Protein AF-A0A4Q8K321-F1 (afdb_monomer_lite)

pLDDT: mean 84.03, std 15.65, range [39.84, 98.75]

Secondary structure (DSSP, 8-state):
-HHHHHHHHHHHHHHHSS---SS-SSS-S--S---SHHHHHHHHHHHHH--TTS-TTT-HHHHHHHHHHHHSPPPTT-S---HHHHHHHHHHHHHHHHHHHTTSS---HHHHHHHHHHHHHHHHHHHHH--

InterPro domains:
  IPR000718 Peptidase M13 [PS51885] (33-131)
  IPR000718 Peptidase M13 [PTHR11733] (4-114)
  IPR008753 Peptidase M13, N-terminal domain [PF05649] (56-112)
  IPR024079 Metallopeptidase, catalytic domain superfamily [G3DSA:3.40.390.10] (32-130)

Sequence (131 aa):
MALVFLAALCAVASIITLPSESADSYRQESQGECTSPVCQETAQALLASMDFTVNPCQDFYRYACGGWIDSHPIPPEKSTYTAFDALIDEVADNVAGILTNATRESHTRPVRQSALFTNRVWMKKLETHEA

Radius of gyration: 29.71 Å; chains: 1; bounding box: 42×53×94 Å

Organism: Hadronyche formidabilis (NCBI:txid426499)

Structure (mmCIF, N/CA/C/O backbone):
data_AF-A0A4Q8K321-F1
#
_entry.id   AF-A0A4Q8K321-F1
#
loop_
_atom_site.group_PDB
_atom_site.id
_atom_site.type_symbol
_atom_site.label_atom_id
_atom_site.label_alt_id
_atom_site.label_comp_id
_atom_site.label_asym_id
_atom_site.label_entity_id
_atom_site.label_seq_id
_atom_site.pdbx_PDB_ins_code
_atom_site.Cartn_x
_atom_site.Cartn_y
_atom_site.Cartn_z
_atom_site.occupancy
_atom_site.B_iso_or_equiv
_atom_site.auth_seq_id
_atom_site.auth_comp_id
_atom_site.auth_asym_id
_atom_site.auth_atom_id
_atom_site.pdbx_PDB_model_num
ATOM 1 N N . MET A 1 1 ? -7.778 30.942 65.546 1.00 61.75 1 MET A N 1
ATOM 2 C CA . MET A 1 1 ? -7.574 29.591 64.969 1.00 61.75 1 MET A CA 1
ATOM 3 C C . MET A 1 1 ? -8.537 29.313 63.815 1.00 61.75 1 MET A C 1
ATOM 5 O O . MET A 1 1 ? -8.048 29.034 62.734 1.00 61.75 1 MET A O 1
ATOM 9 N N . ALA A 1 2 ? -9.857 29.490 63.969 1.00 65.81 2 ALA A N 1
ATOM 10 C CA . ALA A 1 2 ? -10.836 29.277 62.884 1.00 65.81 2 ALA A CA 1
ATOM 11 C C . ALA A 1 2 ? -10.585 30.106 61.601 1.00 65.81 2 ALA A C 1
ATOM 13 O O . ALA A 1 2 ? -10.719 29.584 60.500 1.00 65.81 2 ALA A O 1
ATOM 14 N N . LEU A 1 3 ? -10.141 31.363 61.734 1.00 61.22 3 LEU A N 1
ATOM 15 C CA . LEU A 1 3 ? -9.832 32.238 60.589 1.00 61.22 3 LEU A CA 1
ATOM 16 C C . LEU A 1 3 ? -8.636 31.753 59.750 1.00 61.22 3 LEU A C 1
ATOM 18 O O . LEU A 1 3 ? -8.604 31.967 58.544 1.00 61.22 3 LEU A O 1
ATOM 22 N N . VAL A 1 4 ? -7.676 31.063 60.374 1.00 69.81 4 VAL A N 1
ATOM 23 C CA . VAL A 1 4 ? -6.483 30.535 59.689 1.00 69.81 4 VAL A CA 1
ATOM 24 C C . VAL A 1 4 ? -6.843 29.290 58.874 1.00 69.81 4 VAL A C 1
ATOM 26 O O . VAL A 1 4 ? -6.384 29.141 57.747 1.00 69.81 4 VAL A O 1
ATOM 29 N N . PHE A 1 5 ? -7.729 28.438 59.403 1.00 70.38 5 PHE A N 1
ATOM 30 C CA . PHE A 1 5 ? -8.242 27.271 58.680 1.00 70.38 5 PHE A CA 1
ATOM 31 C C . PHE A 1 5 ? -9.136 27.661 57.499 1.00 70.38 5 PHE A C 1
ATOM 33 O O . PHE A 1 5 ? -9.024 27.065 56.435 1.00 70.38 5 PHE A O 1
ATOM 40 N N . LEU A 1 6 ? -9.970 28.694 57.654 1.00 72.12 6 LEU A N 1
ATOM 41 C CA . LEU A 1 6 ? -10.792 29.228 56.563 1.00 72.12 6 LEU A CA 1
ATOM 42 C C . LEU A 1 6 ? -9.936 29.805 55.428 1.00 72.12 6 LEU A C 1
ATOM 44 O O . LEU A 1 6 ? -10.181 29.503 54.265 1.00 72.12 6 LEU A O 1
ATOM 48 N N . ALA A 1 7 ? -8.889 30.566 55.759 1.00 73.56 7 ALA A N 1
ATOM 49 C CA . ALA A 1 7 ? -7.956 31.086 54.761 1.00 73.56 7 ALA A CA 1
ATOM 50 C C . ALA A 1 7 ? -7.184 29.963 54.044 1.00 73.56 7 ALA A C 1
ATOM 52 O O . ALA A 1 7 ? -7.021 30.013 52.825 1.00 73.56 7 ALA A O 1
ATOM 53 N N . ALA A 1 8 ? -6.761 28.926 54.776 1.00 75.06 8 ALA A N 1
ATOM 54 C CA . ALA A 1 8 ? -6.083 27.766 54.201 1.00 75.06 8 ALA A CA 1
ATOM 55 C C . ALA A 1 8 ? -7.001 26.961 53.265 1.00 75.06 8 ALA A C 1
ATOM 57 O O . ALA A 1 8 ? -6.578 26.585 52.178 1.00 75.06 8 ALA A O 1
ATOM 58 N N . LEU A 1 9 ? -8.268 26.749 53.634 1.00 77.62 9 LEU A N 1
ATOM 59 C CA . LEU A 1 9 ? -9.242 26.053 52.786 1.00 77.62 9 LEU A CA 1
ATOM 60 C C . LEU A 1 9 ? -9.551 26.832 51.502 1.00 77.62 9 LEU A C 1
ATOM 62 O O . LEU A 1 9 ? -9.619 26.229 50.433 1.00 77.62 9 LEU A O 1
ATOM 66 N N . CYS A 1 10 ? -9.662 28.162 51.578 1.00 73.06 10 CYS A N 1
ATOM 67 C CA . CYS A 1 10 ? -9.815 29.004 50.390 1.00 73.06 10 CYS A CA 1
ATOM 68 C C . CYS A 1 10 ? -8.574 28.960 49.486 1.00 73.06 10 CYS A C 1
ATOM 70 O O . CYS A 1 10 ? -8.713 28.880 48.270 1.00 73.06 10 CYS A O 1
ATOM 72 N N . ALA A 1 11 ? -7.366 28.966 50.058 1.00 70.75 11 ALA A N 1
ATOM 73 C CA . ALA A 1 11 ? -6.129 28.882 49.282 1.00 70.75 11 ALA A CA 1
ATOM 74 C C . ALA A 1 11 ? -5.984 27.530 48.563 1.00 70.75 11 ALA A C 1
ATOM 76 O O . ALA A 1 11 ? -5.587 27.492 47.403 1.00 70.75 11 ALA A O 1
ATOM 77 N N . VAL A 1 12 ? -6.353 26.427 49.222 1.00 73.31 12 VAL A N 1
ATOM 78 C CA . VAL A 1 12 ? -6.317 25.080 48.628 1.00 73.31 12 VAL A CA 1
ATOM 79 C C . VAL A 1 12 ? -7.397 24.924 47.553 1.00 73.31 12 VAL A C 1
ATOM 81 O O . VAL A 1 12 ? -7.125 24.355 46.499 1.00 73.31 12 VAL A O 1
ATOM 84 N N . ALA A 1 13 ? -8.591 25.488 47.762 1.00 69.00 13 ALA A N 1
ATOM 85 C CA . ALA A 1 13 ? -9.652 25.492 46.755 1.00 69.00 13 ALA A CA 1
ATOM 86 C C . ALA A 1 13 ? -9.237 26.235 45.473 1.00 69.00 13 ALA A C 1
ATOM 88 O O . ALA A 1 13 ? -9.503 25.736 44.384 1.00 69.00 13 ALA A O 1
ATOM 89 N N . SER A 1 14 ? -8.520 27.360 45.590 1.00 65.75 14 SER A N 1
ATOM 90 C CA . SER A 1 14 ? -7.998 28.117 44.440 1.00 65.75 14 SER A CA 1
ATOM 91 C C . SER A 1 14 ? -6.885 27.398 43.668 1.00 65.75 14 SER A C 1
ATOM 93 O O . SER A 1 14 ? -6.673 27.696 42.498 1.00 65.75 14 SER A O 1
ATOM 95 N N . ILE A 1 15 ? -6.167 26.461 44.298 1.00 65.56 15 ILE A N 1
ATOM 96 C CA . ILE A 1 15 ? -5.135 25.646 43.633 1.00 65.56 15 ILE A CA 1
ATOM 97 C C . ILE A 1 15 ? -5.776 24.487 42.847 1.00 65.56 15 ILE A C 1
ATOM 99 O O . ILE A 1 15 ? -5.260 24.102 41.803 1.00 65.56 15 ILE A O 1
ATOM 103 N N . ILE A 1 16 ? -6.906 23.947 43.321 1.00 65.50 16 ILE A N 1
ATOM 104 C CA . ILE A 1 16 ? -7.594 22.792 42.709 1.00 65.50 16 ILE A CA 1
ATOM 105 C C . ILE A 1 16 ? -8.500 23.207 41.533 1.00 65.50 16 ILE A C 1
ATOM 107 O O . ILE A 1 16 ? -8.757 22.393 40.651 1.00 65.50 16 ILE A O 1
ATOM 111 N N . THR A 1 17 ? -8.973 24.458 41.483 1.00 59.09 17 THR A N 1
ATOM 112 C CA . THR A 1 17 ? -9.831 24.969 40.393 1.00 59.09 17 THR A CA 1
ATOM 113 C C . THR A 1 17 ? -9.087 25.674 39.265 1.00 59.09 17 THR A C 1
ATOM 115 O O . THR A 1 17 ? -9.743 26.153 38.340 1.00 59.09 17 THR A O 1
ATOM 118 N N . LEU A 1 18 ? -7.751 25.726 39.283 1.00 59.25 18 LEU A N 1
ATOM 119 C CA . LEU A 1 18 ? -7.021 26.095 38.075 1.00 59.25 18 LEU A CA 1
ATOM 120 C C . LEU A 1 18 ? -7.292 25.005 37.029 1.00 59.25 18 LEU A C 1
ATOM 122 O O . LEU A 1 18 ? -6.927 23.849 37.266 1.00 59.25 18 LEU A O 1
ATOM 126 N N . PRO A 1 19 ? -7.930 25.322 35.886 1.00 58.84 19 PRO A N 1
ATOM 127 C CA . PRO A 1 19 ? -7.888 24.398 34.772 1.00 58.84 19 PRO A CA 1
ATOM 128 C C . PRO A 1 19 ? -6.406 24.191 34.462 1.00 58.84 19 PRO A C 1
ATOM 130 O O . PRO A 1 19 ? -5.649 25.154 34.335 1.00 58.84 19 PRO A O 1
ATOM 133 N N . SER A 1 20 ? -5.959 22.938 34.423 1.00 58.59 20 SER A N 1
ATOM 134 C CA . SER A 1 20 ? -4.629 22.616 33.929 1.00 58.59 20 SER A CA 1
ATOM 135 C C . SER A 1 20 ? -4.576 23.015 32.453 1.00 58.59 20 SER A C 1
ATOM 137 O O . SER A 1 20 ? -4.908 22.221 31.574 1.00 58.59 20 SER A O 1
ATOM 139 N N . GLU A 1 21 ? -4.193 24.258 32.174 1.00 58.69 21 GLU A N 1
ATOM 140 C CA . GLU A 1 21 ? -3.813 24.739 30.848 1.00 58.69 21 GLU A CA 1
ATOM 141 C C . GLU A 1 21 ? -2.460 24.114 30.476 1.00 58.69 21 GLU A C 1
ATOM 143 O O . GLU A 1 21 ? -1.421 24.765 30.444 1.00 58.69 21 GLU A O 1
ATOM 148 N N . SER A 1 22 ? -2.437 22.800 30.264 1.00 59.16 22 SER A N 1
ATOM 149 C CA . SER A 1 22 ? -1.259 22.107 29.732 1.00 59.16 22 SER A CA 1
ATOM 150 C C . SER A 1 22 ? -1.602 20.876 28.892 1.00 59.16 22 SER A C 1
ATOM 152 O O . SER A 1 22 ? -0.785 19.966 28.766 1.00 59.16 22 SER A O 1
ATOM 154 N N . ALA A 1 23 ? -2.776 20.869 28.249 1.00 56.84 23 ALA A N 1
ATOM 155 C CA . ALA A 1 23 ? -3.126 19.856 27.248 1.00 56.84 23 ALA A CA 1
ATOM 156 C C . ALA A 1 23 ? -3.757 20.401 25.949 1.00 56.84 23 ALA A C 1
ATOM 158 O O . ALA A 1 23 ? -4.180 19.602 25.125 1.00 56.84 23 ALA A O 1
ATOM 159 N N . ASP A 1 24 ? -3.780 21.721 25.718 1.00 53.19 24 ASP A N 1
ATOM 160 C CA . ASP A 1 24 ? -4.401 22.308 24.511 1.00 53.19 24 ASP A CA 1
ATOM 161 C C . ASP A 1 24 ? -3.507 23.337 23.786 1.00 53.19 24 ASP A C 1
ATOM 163 O O . ASP A 1 24 ? -3.984 24.275 23.162 1.00 53.19 24 ASP A O 1
ATOM 167 N N . SER A 1 25 ? -2.181 23.151 23.814 1.00 48.22 25 SER A N 1
ATOM 168 C CA . SER A 1 25 ? -1.228 23.977 23.034 1.00 48.22 25 SER A CA 1
ATOM 169 C C . SER A 1 25 ? -0.766 23.316 21.718 1.00 48.22 25 SER A C 1
ATOM 171 O O . SER A 1 25 ? 0.163 23.775 21.063 1.00 48.22 25 SER A O 1
ATOM 173 N N . TYR A 1 26 ? -1.417 22.223 21.301 1.00 52.84 26 TYR A N 1
ATOM 174 C CA . TYR A 1 26 ? -1.223 21.622 19.967 1.00 52.84 26 TYR A CA 1
ATOM 175 C C . TYR A 1 26 ? -2.467 21.679 19.081 1.00 52.84 26 TYR A C 1
ATOM 177 O O . TYR A 1 26 ? -2.406 21.289 17.913 1.00 52.84 26 TYR A O 1
ATOM 185 N N . ARG A 1 27 ? -3.599 22.179 19.591 1.00 58.59 27 ARG A N 1
ATOM 186 C CA . ARG A 1 27 ? -4.724 22.505 18.726 1.00 58.59 27 ARG A CA 1
ATOM 187 C C . ARG A 1 27 ? -4.546 23.933 18.229 1.00 58.59 27 ARG A C 1
ATOM 189 O O . ARG A 1 27 ? -4.677 24.881 18.990 1.00 58.59 27 ARG A O 1
ATOM 196 N N . GLN A 1 28 ? -4.350 24.016 16.915 1.00 63.50 28 GLN A N 1
ATOM 197 C CA . GLN A 1 28 ? -4.753 25.120 16.042 1.00 63.50 28 GLN A CA 1
ATOM 198 C C . GLN A 1 28 ? -3.655 26.095 15.585 1.00 63.50 28 GLN A C 1
ATOM 200 O O . GLN A 1 28 ? -3.560 27.212 16.068 1.00 63.50 28 GLN A O 1
ATOM 2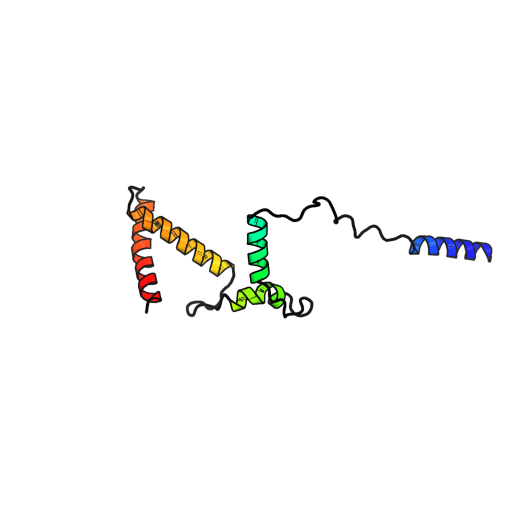05 N N . GLU A 1 29 ? -2.957 25.716 14.508 1.00 50.19 29 GLU A N 1
ATOM 206 C CA . GLU A 1 29 ? -2.596 26.649 13.423 1.00 50.19 29 GLU A CA 1
ATOM 207 C C . GLU A 1 29 ? -2.508 25.888 12.076 1.00 50.19 29 GLU A C 1
ATOM 209 O O . GLU A 1 29 ? -1.443 25.644 11.522 1.00 50.19 29 GLU A O 1
ATOM 214 N N . SER A 1 30 ? -3.656 25.419 11.578 1.00 56.06 30 SER A N 1
ATOM 215 C CA . SER A 1 30 ? -3.955 25.241 10.141 1.00 56.06 30 SER A CA 1
ATOM 216 C C . SER A 1 30 ? -5.456 24.967 9.993 1.00 56.06 30 SER A C 1
ATOM 218 O O . SER A 1 30 ? -5.918 23.833 9.954 1.00 56.06 30 SER A O 1
ATOM 220 N N . GLN A 1 31 ? -6.270 26.024 10.012 1.00 66.94 31 GLN A N 1
ATOM 221 C CA . GLN A 1 31 ? -7.726 25.894 9.889 1.00 66.94 31 GLN A CA 1
ATOM 222 C C . GLN A 1 31 ? -8.155 25.690 8.429 1.00 66.94 31 GLN A C 1
ATOM 224 O O . GLN A 1 31 ? -8.708 26.583 7.792 1.00 66.94 31 GLN A O 1
ATOM 229 N N . GLY A 1 32 ? -7.899 24.492 7.913 1.00 81.50 32 GLY A N 1
ATOM 230 C CA . GLY A 1 32 ? -8.474 23.975 6.678 1.00 81.50 32 GLY A CA 1
ATOM 231 C C . GLY A 1 32 ? -8.094 22.510 6.509 1.00 81.50 32 GLY A C 1
ATOM 232 O O . GLY A 1 32 ? -6.912 22.176 6.561 1.00 81.50 32 GLY A O 1
ATOM 233 N N . GLU A 1 33 ? -9.081 21.631 6.322 1.00 88.19 33 GLU A N 1
ATOM 234 C CA . GLU A 1 33 ? -8.812 20.263 5.874 1.00 88.19 33 GLU A CA 1
ATOM 235 C C . GLU A 1 33 ? -8.031 20.312 4.557 1.00 88.19 33 GLU A C 1
ATOM 237 O O . GLU A 1 33 ? -8.317 21.126 3.673 1.00 88.19 33 GLU A O 1
ATOM 242 N N . CYS A 1 34 ? -7.028 19.446 4.416 1.00 91.44 34 CYS A N 1
ATOM 243 C CA . CYS A 1 34 ? -6.303 19.366 3.162 1.00 91.44 34 CYS A CA 1
ATOM 244 C C . CYS A 1 34 ? -7.210 18.771 2.079 1.00 91.44 34 CYS A C 1
ATOM 246 O O . CYS A 1 34 ? -7.569 17.600 2.132 1.00 91.44 34 CYS A O 1
ATOM 248 N N . THR A 1 35 ? -7.529 19.572 1.068 1.00 94.62 35 THR A N 1
ATOM 249 C CA . THR A 1 35 ? -8.364 19.177 -0.079 1.00 94.62 35 THR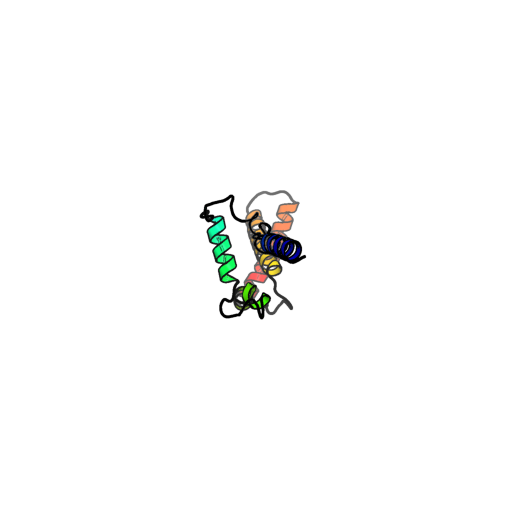 A CA 1
ATOM 250 C C . THR A 1 35 ? -7.555 18.989 -1.362 1.00 94.62 35 THR A C 1
ATOM 252 O O . THR A 1 35 ? -8.120 18.866 -2.446 1.00 94.62 35 THR A O 1
ATOM 255 N N . SER A 1 36 ? -6.219 18.975 -1.267 1.00 96.38 36 SER A N 1
ATOM 256 C CA . SER A 1 36 ? -5.376 18.676 -2.426 1.00 96.38 36 SER A CA 1
ATOM 257 C C . SER A 1 36 ? -5.634 17.246 -2.929 1.00 96.38 36 SER A C 1
ATOM 259 O O . SER A 1 36 ? -5.919 16.368 -2.108 1.00 96.38 36 SER A O 1
ATOM 261 N N . PRO A 1 37 ? -5.477 16.975 -4.239 1.00 97.62 37 PRO A N 1
ATOM 262 C CA . PRO A 1 37 ? -5.645 15.626 -4.783 1.00 97.62 37 PRO A CA 1
ATOM 263 C C . PRO A 1 37 ? -4.796 14.581 -4.049 1.00 97.62 37 PRO A C 1
ATOM 265 O O . PRO A 1 37 ? -5.300 13.530 -3.675 1.00 97.62 37 PRO A O 1
ATOM 268 N N . VAL A 1 38 ? -3.546 14.925 -3.719 1.00 97.06 38 VAL A N 1
ATOM 269 C CA . VAL A 1 38 ? -2.628 14.050 -2.971 1.00 97.06 38 VAL A CA 1
ATOM 270 C C . VAL A 1 38 ? -3.183 13.702 -1.588 1.00 97.06 38 VAL A C 1
ATOM 272 O O . VAL A 1 38 ? -3.106 12.551 -1.164 1.00 97.06 38 VAL A O 1
ATOM 275 N N . CYS A 1 39 ? -3.770 14.669 -0.879 1.00 96.50 39 CYS A N 1
ATOM 276 C CA . CYS A 1 39 ? -4.390 14.408 0.421 1.00 96.50 39 CYS A CA 1
ATOM 277 C C . CYS A 1 39 ? -5.613 13.499 0.296 1.00 96.50 39 CYS A C 1
ATOM 279 O O . CYS A 1 39 ? -5.780 12.602 1.118 1.00 96.50 39 CYS A O 1
ATOM 281 N N . GLN A 1 40 ? -6.439 13.697 -0.734 1.00 96.81 40 GLN A N 1
ATOM 282 C CA . GLN A 1 40 ? -7.610 12.860 -0.976 1.00 96.81 40 GLN A CA 1
ATOM 283 C C . GLN A 1 40 ? -7.214 11.419 -1.322 1.00 96.81 40 GLN A C 1
ATOM 285 O O . GLN A 1 40 ? -7.756 10.487 -0.733 1.00 96.81 40 GLN A O 1
ATOM 290 N N . GLU A 1 41 ? -6.250 11.233 -2.223 1.00 97.75 41 GLU A N 1
ATOM 291 C CA . GLU A 1 41 ? -5.725 9.915 -2.600 1.00 97.75 41 GLU A CA 1
ATOM 292 C C . GLU A 1 41 ? -5.090 9.205 -1.398 1.00 97.75 41 GLU A C 1
ATOM 294 O O . GLU A 1 41 ? -5.397 8.046 -1.120 1.00 97.75 41 GLU A O 1
ATOM 299 N N . THR A 1 42 ? -4.275 9.922 -0.619 1.00 97.31 42 THR A N 1
ATOM 300 C CA . THR A 1 42 ? -3.640 9.369 0.588 1.00 97.31 42 THR A CA 1
ATOM 301 C C . THR A 1 42 ? -4.681 8.977 1.636 1.00 97.31 42 THR A C 1
ATOM 303 O O . THR A 1 42 ? -4.592 7.900 2.225 1.00 97.31 42 THR A O 1
ATOM 306 N N . ALA A 1 43 ? -5.695 9.819 1.858 1.00 97.75 43 ALA A N 1
ATOM 307 C CA . ALA A 1 43 ? -6.784 9.512 2.778 1.00 97.75 43 ALA A CA 1
ATOM 308 C C . ALA A 1 43 ? -7.575 8.281 2.315 1.00 97.75 43 ALA A C 1
ATOM 310 O O . ALA A 1 43 ? -7.870 7.411 3.129 1.00 97.75 43 ALA A O 1
ATOM 311 N N . GLN A 1 44 ? -7.874 8.160 1.019 1.00 97.62 44 GLN A N 1
ATOM 312 C CA . GLN A 1 44 ? -8.555 6.986 0.469 1.00 97.62 44 GLN A CA 1
ATOM 313 C C . GLN A 1 44 ? -7.735 5.704 0.652 1.00 97.62 44 GLN A C 1
ATOM 315 O O . GLN A 1 44 ? -8.290 4.697 1.088 1.00 97.62 44 GLN A O 1
ATOM 320 N N . ALA A 1 45 ? -6.427 5.741 0.386 1.00 96.56 45 ALA A N 1
ATOM 321 C CA . ALA A 1 45 ? -5.541 4.593 0.582 1.00 96.56 45 ALA A CA 1
ATOM 322 C C . ALA A 1 45 ? -5.456 4.161 2.060 1.00 96.56 45 ALA A C 1
ATOM 324 O O . ALA A 1 45 ? -5.497 2.966 2.367 1.00 96.56 45 ALA A O 1
ATOM 325 N N . LEU A 1 46 ? -5.398 5.128 2.985 1.00 97.56 46 LEU A N 1
ATOM 326 C CA . LEU A 1 46 ? -5.450 4.866 4.426 1.00 97.56 46 LEU A CA 1
ATOM 327 C C . LEU A 1 46 ? -6.772 4.204 4.819 1.00 97.56 46 LEU A C 1
ATOM 329 O O . LEU A 1 46 ? -6.760 3.145 5.438 1.00 97.56 46 LEU A O 1
ATOM 333 N N . LEU A 1 47 ? -7.904 4.787 4.415 1.00 98.12 47 LEU A N 1
ATOM 334 C CA . LEU A 1 47 ? -9.233 4.261 4.740 1.00 98.12 47 LEU A CA 1
ATOM 335 C C . LEU A 1 47 ? -9.453 2.853 4.173 1.00 98.12 47 LEU A C 1
ATOM 337 O O . LEU A 1 47 ? -10.060 2.027 4.845 1.00 98.12 47 LEU A O 1
ATOM 341 N N . ALA A 1 48 ? -8.941 2.563 2.974 1.00 98.06 48 ALA A N 1
ATOM 342 C CA . ALA A 1 48 ? -9.021 1.235 2.364 1.00 98.06 48 ALA A CA 1
ATOM 343 C C . ALA A 1 48 ? -8.193 0.174 3.110 1.00 98.06 48 ALA A C 1
ATOM 345 O O . ALA A 1 48 ? -8.512 -1.012 3.057 1.00 98.06 48 ALA A O 1
ATOM 346 N N . SER A 1 49 ? -7.139 0.590 3.815 1.00 98.25 49 SER A N 1
ATOM 347 C CA . SER A 1 49 ? -6.291 -0.318 4.593 1.00 98.25 49 SER A CA 1
ATOM 348 C C . SER A 1 49 ? -6.911 -0.703 5.940 1.00 98.25 49 SER A C 1
ATOM 350 O O . SER A 1 49 ? -6.536 -1.726 6.516 1.00 98.25 49 SER A O 1
ATOM 352 N N . MET A 1 50 ? -7.859 0.094 6.438 1.00 98.62 50 MET A N 1
ATOM 353 C CA . MET A 1 50 ? -8.453 -0.047 7.766 1.00 98.62 50 MET A CA 1
ATOM 354 C C . MET A 1 50 ? -9.651 -1.007 7.784 1.00 98.62 50 MET A C 1
ATOM 356 O O . MET A 1 50 ? -10.401 -1.119 6.818 1.00 98.62 50 MET A O 1
ATOM 360 N N . ASP A 1 51 ? -9.869 -1.655 8.927 1.00 98.50 51 ASP A N 1
ATOM 361 C CA . ASP A 1 51 ? -11.046 -2.472 9.230 1.00 98.50 51 ASP A CA 1
ATOM 362 C C . ASP A 1 51 ? -11.846 -1.825 10.371 1.00 98.50 51 ASP A C 1
ATOM 364 O O . ASP A 1 51 ? -11.577 -2.023 11.559 1.00 98.50 51 ASP A O 1
ATOM 368 N N . PHE A 1 52 ? -12.859 -1.035 10.003 1.00 97.94 52 PHE A N 1
ATOM 369 C CA . PHE A 1 52 ? -13.710 -0.305 10.952 1.00 97.94 52 PHE A CA 1
ATOM 370 C C . PHE A 1 52 ? -14.629 -1.202 11.794 1.00 97.94 52 PHE A C 1
ATOM 372 O O . PHE A 1 52 ? -15.319 -0.695 12.680 1.00 97.94 52 PHE A O 1
ATOM 379 N N . THR A 1 53 ? -14.669 -2.514 11.540 1.00 98.19 53 THR A N 1
ATOM 380 C CA . THR A 1 53 ? -15.456 -3.453 12.355 1.00 98.19 53 THR A CA 1
ATOM 381 C C . THR A 1 53 ? -14.745 -3.837 13.654 1.00 98.19 53 THR A C 1
ATOM 383 O O . THR A 1 53 ? -15.384 -4.321 14.591 1.00 98.19 53 THR A O 1
ATOM 386 N N . VAL A 1 54 ? -13.436 -3.581 13.742 1.00 98.56 54 VAL A N 1
ATOM 387 C CA . VAL A 1 54 ? -12.596 -3.925 14.892 1.00 98.56 54 VAL A CA 1
ATOM 388 C C . VAL A 1 54 ? -12.458 -2.740 15.841 1.00 98.56 54 VAL A C 1
ATOM 390 O O . VAL A 1 54 ? -12.242 -1.604 15.429 1.00 98.56 54 VAL A O 1
ATOM 393 N N . ASN A 1 55 ? -12.559 -2.996 17.147 1.00 98.06 55 ASN A N 1
ATOM 394 C CA . ASN A 1 55 ? -12.321 -1.965 18.150 1.00 98.06 55 ASN A CA 1
ATOM 395 C C . ASN A 1 55 ? -10.809 -1.652 18.240 1.00 98.06 55 ASN A C 1
ATOM 397 O O . ASN A 1 55 ? -10.042 -2.532 18.646 1.00 98.06 55 ASN A O 1
ATOM 401 N N . PRO A 1 56 ? -10.365 -0.410 17.956 1.00 98.38 56 PRO A N 1
ATOM 402 C CA . PRO A 1 56 ? -8.945 -0.049 17.979 1.00 98.38 56 PRO A CA 1
ATOM 403 C C . PRO A 1 56 ? -8.296 -0.179 19.362 1.00 98.38 56 PRO A C 1
ATOM 405 O O . PRO A 1 56 ? -7.089 -0.381 19.453 1.00 98.38 56 PRO A O 1
ATOM 408 N N . CYS A 1 57 ? -9.071 -0.089 20.447 1.00 98.38 57 CYS A N 1
ATOM 409 C CA . CYS A 1 57 ? -8.564 -0.273 21.809 1.00 98.38 57 CYS A CA 1
ATOM 410 C C . CYS A 1 57 ? -8.302 -1.749 22.156 1.00 98.38 57 CYS A C 1
ATOM 412 O O . CYS A 1 57 ? -7.705 -2.025 23.194 1.00 98.38 57 CYS A O 1
ATOM 414 N N . GLN A 1 58 ? -8.785 -2.687 21.333 1.00 98.50 58 GLN A N 1
ATOM 415 C CA . GLN A 1 58 ? -8.605 -4.128 21.528 1.00 98.50 58 GLN A CA 1
ATOM 416 C C . GLN A 1 58 ? -7.540 -4.698 20.590 1.00 98.50 58 GLN A C 1
ATOM 418 O O . GLN A 1 58 ? -6.661 -5.421 21.049 1.00 98.50 58 GLN A O 1
ATOM 423 N N . ASP A 1 59 ? -7.597 -4.349 19.303 1.00 98.50 59 ASP A N 1
ATOM 424 C CA . ASP A 1 59 ? -6.608 -4.753 18.303 1.00 98.50 59 ASP A CA 1
ATOM 425 C C . ASP A 1 59 ? -6.393 -3.621 17.291 1.00 98.50 59 ASP A C 1
ATOM 427 O O . ASP A 1 59 ? -7.065 -3.516 16.260 1.00 98.50 59 ASP A O 1
ATOM 431 N N . PHE A 1 60 ? -5.441 -2.743 17.606 1.00 98.62 60 PHE A N 1
ATOM 432 C CA . PHE A 1 60 ? -5.107 -1.623 16.733 1.00 98.62 60 PHE A CA 1
ATOM 433 C C . PHE A 1 60 ? -4.476 -2.080 15.413 1.00 98.62 60 PHE A C 1
ATOM 435 O O . PHE A 1 60 ? -4.643 -1.406 14.400 1.00 98.62 60 PHE A O 1
ATOM 442 N N . TYR A 1 61 ? -3.777 -3.220 15.399 1.00 98.19 61 TYR A N 1
ATOM 443 C CA . TYR A 1 61 ? -3.141 -3.724 14.184 1.00 98.19 61 TYR A CA 1
ATOM 444 C C . TYR A 1 61 ? -4.194 -4.171 13.175 1.00 98.19 61 TYR A C 1
ATOM 446 O O . TYR A 1 61 ? -4.166 -3.741 12.022 1.00 98.19 61 TYR A O 1
ATOM 454 N N . ARG A 1 62 ? -5.182 -4.957 13.615 1.00 98.38 62 ARG A N 1
ATOM 455 C CA . ARG A 1 62 ? -6.284 -5.358 12.742 1.00 98.38 62 ARG A CA 1
ATOM 456 C C . ARG A 1 62 ? -7.168 -4.172 12.358 1.00 98.38 62 ARG A C 1
ATOM 458 O O . ARG A 1 62 ? -7.531 -4.075 11.194 1.00 98.38 62 ARG A O 1
ATOM 465 N N . TYR A 1 63 ? -7.448 -3.239 13.268 1.00 98.75 63 TYR A N 1
ATOM 466 C CA . TYR A 1 63 ? -8.176 -2.013 12.919 1.00 98.75 63 TYR A CA 1
ATOM 467 C C . TYR A 1 63 ? -7.455 -1.182 11.845 1.00 98.75 63 TYR A C 1
ATOM 469 O O . TYR A 1 63 ? -8.084 -0.716 10.900 1.00 98.75 63 TYR A O 1
ATOM 477 N N . ALA A 1 64 ? -6.140 -0.990 11.967 1.00 98.44 64 ALA A N 1
ATOM 478 C CA . ALA A 1 64 ? -5.383 -0.132 11.057 1.00 98.44 64 ALA A CA 1
ATOM 479 C C . ALA A 1 64 ? -5.036 -0.806 9.718 1.00 98.44 64 ALA A C 1
ATOM 481 O O . ALA A 1 64 ? -4.924 -0.114 8.709 1.00 98.44 64 ALA A O 1
ATOM 482 N N . CYS A 1 65 ? -4.840 -2.129 9.709 1.00 98.31 65 CYS A N 1
ATOM 483 C CA . CYS A 1 65 ? -4.299 -2.864 8.560 1.00 98.31 65 CYS A CA 1
ATOM 484 C C . CYS A 1 65 ? -5.217 -3.973 8.026 1.00 98.31 65 CYS A C 1
ATOM 486 O O . CYS A 1 65 ? -4.867 -4.615 7.039 1.00 98.31 65 CYS A O 1
ATOM 488 N N . GLY A 1 66 ? -6.356 -4.250 8.665 1.00 98.19 66 GLY A N 1
ATOM 489 C CA . GLY A 1 66 ? -7.207 -5.395 8.335 1.00 98.19 66 GLY A CA 1
ATOM 490 C C . GLY A 1 66 ? -7.704 -5.398 6.891 1.00 98.19 66 GLY A C 1
ATOM 491 O O . GLY A 1 66 ? -7.615 -6.430 6.232 1.00 98.19 66 GLY A O 1
ATOM 492 N N . GLY A 1 67 ? -8.116 -4.242 6.365 1.00 98.31 67 GLY A N 1
ATOM 493 C CA . GLY A 1 67 ? -8.509 -4.100 4.959 1.00 98.31 67 GLY A CA 1
ATOM 494 C C . GLY A 1 67 ? -7.348 -4.338 3.986 1.00 98.31 67 GLY A C 1
ATOM 495 O O . GLY A 1 67 ? -7.525 -4.965 2.938 1.00 98.31 67 GLY A O 1
ATOM 496 N N . TRP A 1 68 ? -6.129 -3.922 4.353 1.00 98.25 68 TRP A N 1
ATOM 497 C CA . TRP A 1 68 ? -4.932 -4.209 3.557 1.00 98.25 68 TRP A CA 1
ATOM 498 C C . TRP A 1 68 ? -4.618 -5.709 3.541 1.00 98.25 68 TRP A C 1
ATOM 500 O O . TRP A 1 68 ? -4.428 -6.278 2.471 1.00 98.25 68 TRP A O 1
ATOM 510 N N . ILE A 1 69 ? -4.633 -6.360 4.709 1.00 97.50 69 ILE A N 1
ATOM 511 C CA . ILE A 1 69 ? -4.367 -7.802 4.849 1.00 97.50 69 ILE A CA 1
ATOM 512 C C . ILE A 1 69 ? -5.350 -8.620 4.005 1.00 97.50 69 ILE A C 1
ATOM 514 O O . ILE A 1 69 ? -4.943 -9.555 3.319 1.00 97.50 69 ILE A O 1
ATOM 518 N N . ASP A 1 70 ? -6.631 -8.254 4.023 1.00 97.12 70 ASP A N 1
ATOM 519 C CA . ASP A 1 70 ? -7.672 -8.986 3.298 1.00 97.12 70 ASP A CA 1
ATOM 520 C C . ASP A 1 70 ? -7.561 -8.814 1.774 1.00 97.12 70 ASP A C 1
ATOM 522 O O . ASP A 1 70 ? -7.897 -9.726 1.020 1.00 97.12 70 ASP A O 1
ATOM 526 N N . SER A 1 71 ? -7.072 -7.659 1.311 1.00 96.81 71 SER A N 1
ATOM 527 C CA . SER A 1 71 ? -6.877 -7.368 -0.117 1.00 96.81 71 SER A CA 1
ATOM 528 C C . SER A 1 71 ? -5.522 -7.825 -0.671 1.00 96.81 71 SER A C 1
ATOM 530 O O . SER A 1 71 ? -5.376 -7.932 -1.887 1.00 96.81 71 SER A O 1
ATOM 532 N N . HIS A 1 72 ? -4.548 -8.125 0.193 1.00 96.50 72 HIS A N 1
ATOM 533 C CA . HIS A 1 72 ? -3.182 -8.504 -0.177 1.00 96.50 72 HIS A CA 1
ATOM 534 C C . HIS A 1 72 ? -2.816 -9.877 0.413 1.00 96.50 72 HIS A C 1
ATOM 536 O O . HIS A 1 72 ? -1.952 -9.966 1.293 1.00 96.50 72 HIS A O 1
ATOM 542 N N . PRO A 1 73 ? -3.455 -10.972 -0.050 1.00 96.12 73 PRO A N 1
ATOM 543 C CA . PRO A 1 73 ? -3.103 -12.310 0.403 1.00 96.12 73 PRO A CA 1
ATOM 544 C C . PRO A 1 73 ? -1.653 -12.635 0.035 1.00 96.12 73 PRO A C 1
ATOM 546 O O . PRO A 1 73 ? -1.148 -12.199 -0.999 1.00 96.12 73 PRO A O 1
ATOM 549 N N . ILE A 1 74 ? -0.990 -13.432 0.874 1.00 95.88 74 ILE A N 1
ATOM 550 C CA . ILE A 1 74 ? 0.396 -13.845 0.640 1.00 95.88 74 ILE A CA 1
ATOM 551 C C . ILE A 1 74 ? 0.452 -14.679 -0.654 1.00 95.88 74 ILE A C 1
ATOM 553 O O . ILE A 1 74 ? -0.199 -15.728 -0.711 1.00 95.88 74 ILE A O 1
ATOM 557 N N . PRO A 1 75 ? 1.214 -14.252 -1.680 1.00 93.00 75 PRO A N 1
ATOM 558 C CA . PRO A 1 75 ? 1.387 -15.030 -2.902 1.00 93.00 75 PRO A CA 1
ATOM 559 C C . PRO A 1 75 ? 2.019 -16.403 -2.615 1.00 93.00 75 PRO A C 1
ATOM 561 O O . PRO A 1 75 ? 2.831 -16.511 -1.693 1.00 93.00 75 PRO A O 1
ATOM 564 N N . PRO A 1 76 ? 1.700 -17.454 -3.391 1.00 92.69 76 PRO A N 1
ATOM 565 C CA . PRO A 1 76 ? 2.152 -18.824 -3.116 1.00 92.69 76 PRO A CA 1
ATOM 566 C C . PRO A 1 76 ? 3.681 -18.989 -3.096 1.00 92.69 76 PRO A C 1
ATOM 568 O O . PRO A 1 76 ? 4.203 -19.903 -2.460 1.00 92.69 76 PRO A O 1
ATOM 571 N N . GLU A 1 77 ? 4.410 -18.111 -3.777 1.00 90.62 77 GLU A N 1
ATOM 572 C CA . GLU A 1 77 ? 5.869 -18.080 -3.833 1.00 90.62 77 GLU A CA 1
ATOM 573 C C . GLU A 1 77 ? 6.532 -17.344 -2.655 1.00 90.62 77 GLU A C 1
ATOM 575 O O . GLU A 1 77 ? 7.761 -17.360 -2.542 1.00 90.62 77 GLU A O 1
ATOM 580 N N . LYS A 1 78 ? 5.750 -16.709 -1.772 1.00 91.12 78 LYS A N 1
ATOM 581 C CA . LYS A 1 78 ? 6.244 -15.938 -0.623 1.00 91.12 78 LYS A CA 1
ATOM 582 C C . LYS A 1 78 ? 5.778 -16.572 0.691 1.00 91.12 78 LYS A C 1
ATOM 584 O O . LYS A 1 78 ? 4.674 -17.084 0.811 1.00 91.12 78 LYS A O 1
ATOM 589 N N . SER A 1 79 ? 6.622 -16.516 1.722 1.00 95.62 79 SER A N 1
ATOM 590 C CA . SER A 1 79 ? 6.237 -16.912 3.090 1.00 95.62 79 SER A CA 1
ATOM 591 C C . SER A 1 79 ? 5.607 -15.768 3.888 1.00 95.62 79 SER A C 1
ATOM 593 O O . SER A 1 79 ? 4.980 -15.996 4.918 1.00 95.62 79 SER A O 1
ATOM 595 N N . THR A 1 80 ? 5.823 -14.533 3.443 1.00 95.44 80 THR A N 1
ATOM 596 C CA . THR A 1 80 ? 5.370 -13.294 4.076 1.00 95.44 80 THR A CA 1
ATOM 597 C C . THR A 1 80 ? 5.057 -12.278 2.992 1.00 95.44 80 THR A C 1
ATOM 599 O O . THR A 1 80 ? 5.723 -12.267 1.957 1.00 95.44 80 THR A O 1
ATOM 602 N N . TYR A 1 81 ? 4.081 -11.409 3.239 1.00 96.94 81 TYR A N 1
ATOM 603 C CA . TYR A 1 81 ? 3.769 -10.313 2.334 1.00 96.94 81 TYR A CA 1
ATOM 604 C C . TYR A 1 81 ? 3.393 -9.071 3.133 1.00 96.94 81 TYR A C 1
ATOM 606 O O . TYR A 1 81 ? 2.504 -9.103 3.982 1.00 96.94 81 TYR A O 1
ATOM 614 N N . THR A 1 82 ? 4.133 -7.995 2.902 1.00 96.38 82 THR A N 1
ATOM 615 C CA . THR A 1 82 ? 4.018 -6.720 3.607 1.00 96.38 82 THR A CA 1
ATOM 616 C C . THR A 1 82 ? 3.816 -5.583 2.610 1.00 96.38 82 THR A C 1
ATOM 618 O O . THR A 1 82 ? 4.025 -5.743 1.408 1.00 96.38 82 THR A O 1
ATOM 621 N N . ALA A 1 83 ? 3.474 -4.395 3.108 1.00 95.88 83 ALA A N 1
ATOM 622 C CA . ALA A 1 83 ? 3.393 -3.199 2.271 1.00 95.88 83 ALA A CA 1
ATOM 623 C C . ALA A 1 83 ? 4.718 -2.889 1.541 1.00 95.88 83 ALA A C 1
ATOM 625 O O . ALA A 1 83 ? 4.700 -2.352 0.436 1.00 95.88 83 ALA A O 1
ATOM 626 N N . PHE A 1 84 ? 5.869 -3.259 2.119 1.00 96.50 84 PHE A N 1
ATOM 627 C CA . PHE A 1 84 ? 7.162 -3.111 1.448 1.00 96.50 84 PHE A CA 1
ATOM 628 C C . PHE A 1 84 ? 7.336 -4.101 0.302 1.00 96.50 84 PHE A C 1
ATOM 630 O O . PHE A 1 84 ? 7.900 -3.730 -0.721 1.00 96.50 84 PHE A O 1
ATOM 637 N N . ASP A 1 85 ? 6.849 -5.333 0.450 1.00 96.56 85 ASP A N 1
ATOM 638 C CA . ASP A 1 85 ? 6.890 -6.317 -0.632 1.00 96.56 85 ASP A CA 1
ATOM 639 C C . ASP A 1 85 ? 6.036 -5.853 -1.813 1.00 96.56 85 ASP A C 1
ATOM 641 O O . ASP A 1 85 ? 6.509 -5.895 -2.945 1.00 96.56 85 ASP A O 1
ATOM 645 N N . ALA A 1 86 ? 4.833 -5.333 -1.543 1.00 95.56 86 ALA A N 1
ATOM 646 C CA . ALA A 1 86 ? 3.967 -4.757 -2.571 1.00 95.56 86 ALA A CA 1
ATOM 647 C C . ALA A 1 86 ? 4.642 -3.578 -3.296 1.00 95.56 86 ALA A C 1
ATOM 649 O O . ALA A 1 86 ? 4.633 -3.516 -4.523 1.00 95.56 86 ALA A O 1
ATOM 650 N N . LEU A 1 87 ? 5.301 -2.684 -2.549 1.00 96.44 87 LEU A N 1
ATOM 651 C CA . LEU A 1 87 ? 6.061 -1.577 -3.131 1.00 96.44 87 LEU A CA 1
ATOM 652 C C . LEU A 1 87 ? 7.251 -2.065 -3.973 1.00 96.44 87 LEU A C 1
ATOM 654 O O . LEU A 1 87 ? 7.523 -1.513 -5.036 1.00 96.44 87 LEU A O 1
ATOM 658 N N . ILE A 1 88 ? 7.986 -3.077 -3.505 1.00 95.69 88 ILE A N 1
ATOM 659 C CA . ILE A 1 88 ? 9.119 -3.653 -4.243 1.00 95.69 88 ILE A CA 1
ATOM 660 C C . ILE A 1 88 ? 8.640 -4.288 -5.546 1.00 95.69 88 ILE A C 1
ATOM 662 O O . ILE A 1 88 ? 9.290 -4.090 -6.573 1.00 95.69 88 ILE A O 1
ATOM 666 N N . ASP A 1 89 ? 7.525 -5.020 -5.506 1.00 93.31 89 ASP A N 1
ATOM 667 C CA . ASP A 1 89 ? 6.919 -5.617 -6.692 1.00 93.31 89 ASP A CA 1
ATOM 668 C C . ASP A 1 89 ? 6.526 -4.507 -7.690 1.00 93.31 89 ASP A C 1
ATOM 670 O O . ASP A 1 89 ? 6.982 -4.527 -8.829 1.00 93.31 89 ASP A O 1
ATOM 674 N N . GLU A 1 90 ? 5.829 -3.452 -7.250 1.00 95.25 90 GLU A N 1
ATOM 675 C CA . GLU A 1 90 ? 5.461 -2.316 -8.114 1.00 95.25 90 GLU A CA 1
ATOM 676 C C . GLU A 1 90 ? 6.687 -1.605 -8.721 1.00 95.25 90 GLU A C 1
ATOM 678 O O . GLU A 1 90 ? 6.725 -1.276 -9.911 1.00 95.25 90 GLU A O 1
ATOM 683 N N . VAL A 1 91 ? 7.731 -1.370 -7.923 1.00 96.62 91 VAL A N 1
ATOM 684 C CA . VAL A 1 91 ? 8.975 -0.760 -8.414 1.00 96.62 91 VAL A CA 1
ATOM 685 C C . VAL A 1 91 ? 9.661 -1.670 -9.432 1.00 96.62 91 VAL A C 1
ATOM 687 O O . VAL A 1 91 ? 10.161 -1.176 -10.447 1.00 96.62 91 VAL A O 1
ATOM 690 N N . ALA A 1 92 ? 9.693 -2.981 -9.191 1.00 92.88 92 ALA A N 1
ATOM 691 C CA . ALA A 1 92 ? 10.268 -3.941 -10.123 1.00 92.88 92 ALA A CA 1
ATOM 692 C C . ALA A 1 92 ? 9.517 -3.934 -11.462 1.00 92.88 92 ALA A C 1
ATOM 694 O O . ALA A 1 92 ? 10.165 -3.913 -12.512 1.00 92.88 92 ALA A O 1
ATOM 695 N N . ASP A 1 93 ? 8.187 -3.875 -11.425 1.00 91.62 93 ASP A N 1
ATOM 696 C CA . ASP A 1 93 ? 7.316 -3.799 -12.598 1.00 91.62 93 ASP A CA 1
ATOM 697 C C . ASP A 1 93 ? 7.568 -2.509 -13.396 1.00 91.62 93 ASP A C 1
ATOM 699 O O . ASP A 1 93 ? 7.797 -2.541 -14.611 1.00 91.62 93 ASP A O 1
ATOM 703 N N . ASN A 1 94 ? 7.642 -1.367 -12.707 1.00 93.69 94 ASN A N 1
ATOM 704 C CA . ASN A 1 94 ? 7.937 -0.071 -13.318 1.00 93.69 94 ASN A CA 1
ATOM 705 C C . ASN A 1 94 ? 9.323 -0.046 -13.983 1.00 93.69 94 ASN A C 1
ATOM 707 O O . ASN A 1 94 ? 9.469 0.373 -15.137 1.00 93.69 94 ASN A O 1
ATOM 711 N N . VAL A 1 95 ? 10.357 -0.530 -13.287 1.00 92.88 95 VAL A N 1
ATOM 712 C CA . VAL A 1 95 ? 11.720 -0.628 -13.835 1.00 92.88 95 VAL A CA 1
ATOM 713 C C . VAL A 1 95 ? 11.753 -1.569 -15.037 1.00 92.88 95 VAL A C 1
ATOM 715 O O . VAL A 1 95 ? 12.423 -1.275 -16.031 1.00 92.88 95 VAL A O 1
ATOM 718 N N . ALA A 1 96 ? 11.014 -2.674 -14.988 1.00 90.12 96 ALA A N 1
ATOM 719 C CA . ALA A 1 96 ? 10.927 -3.603 -16.101 1.00 90.12 96 ALA A CA 1
ATOM 720 C C . ALA A 1 96 ? 10.269 -2.983 -17.333 1.00 90.12 96 ALA A C 1
ATOM 722 O O . ALA A 1 96 ? 10.775 -3.164 -18.445 1.00 90.12 96 ALA A O 1
ATOM 723 N N . GLY A 1 97 ? 9.206 -2.199 -17.149 1.00 88.69 97 GLY A N 1
ATOM 724 C CA . GLY A 1 97 ? 8.580 -1.423 -18.219 1.00 88.69 97 GLY A CA 1
ATOM 725 C C . GLY A 1 97 ? 9.566 -0.456 -18.880 1.00 88.69 97 GLY A C 1
ATOM 726 O O . GLY A 1 97 ? 9.710 -0.452 -20.107 1.00 88.69 97 GLY A O 1
ATOM 727 N N . ILE A 1 98 ? 10.324 0.295 -18.074 1.00 91.19 98 ILE A N 1
ATOM 728 C CA . ILE A 1 98 ? 11.362 1.222 -18.557 1.00 91.19 98 ILE A CA 1
ATOM 729 C C . ILE A 1 98 ? 12.432 0.474 -19.363 1.00 91.19 98 ILE A C 1
ATOM 731 O O . ILE A 1 98 ? 12.756 0.858 -20.488 1.00 91.19 98 ILE A O 1
ATOM 735 N N . LEU A 1 99 ? 12.974 -0.613 -18.808 1.00 91.06 99 LEU A N 1
ATOM 736 C CA . LEU A 1 99 ? 14.035 -1.395 -19.443 1.00 91.06 99 LEU A CA 1
ATOM 737 C C . LEU A 1 99 ? 13.554 -2.115 -20.707 1.00 91.06 99 LEU A C 1
ATOM 739 O O . LEU A 1 99 ? 14.318 -2.248 -21.662 1.00 91.06 99 LEU A O 1
ATOM 743 N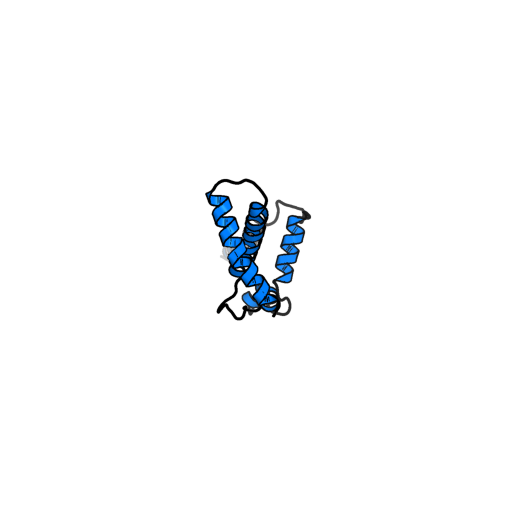 N . THR A 1 100 ? 12.290 -2.527 -20.758 1.00 86.81 100 THR A N 1
ATOM 744 C CA . THR A 1 100 ? 11.688 -3.106 -21.965 1.00 86.81 100 THR A CA 1
ATOM 745 C C . THR A 1 100 ? 11.582 -2.058 -23.067 1.00 86.81 100 THR A C 1
ATOM 747 O O . THR A 1 100 ? 11.955 -2.337 -24.209 1.00 86.81 100 THR A O 1
ATOM 750 N N . ASN A 1 101 ? 11.167 -0.828 -22.747 1.00 85.31 101 ASN A N 1
ATOM 751 C CA . ASN A 1 101 ? 11.123 0.255 -23.729 1.00 85.31 101 ASN A CA 1
ATOM 752 C C . ASN A 1 101 ? 12.528 0.644 -24.225 1.00 85.31 101 ASN A C 1
ATOM 754 O O . ASN A 1 101 ? 12.735 0.837 -25.421 1.00 85.31 101 ASN A O 1
ATOM 758 N N . ALA A 1 102 ? 13.525 0.620 -23.337 1.00 87.25 102 ALA A N 1
ATOM 759 C CA . ALA A 1 102 ? 14.925 0.878 -23.675 1.00 87.25 102 ALA A CA 1
ATOM 760 C C . ALA A 1 102 ? 15.534 -0.132 -24.675 1.00 87.25 102 ALA A C 1
ATOM 762 O O . ALA A 1 102 ? 16.631 0.076 -25.188 1.00 87.25 102 ALA A O 1
ATOM 763 N N . THR A 1 103 ? 14.855 -1.235 -25.008 1.00 81.19 103 THR A N 1
ATOM 764 C CA . THR A 1 103 ? 15.290 -2.102 -26.121 1.00 81.19 103 THR A CA 1
ATOM 765 C C . THR A 1 103 ? 15.070 -1.472 -27.502 1.00 81.19 103 THR A C 1
ATOM 767 O O . THR A 1 103 ? 15.686 -1.919 -28.471 1.00 81.19 103 THR A O 1
ATOM 770 N N . ARG A 1 104 ? 14.210 -0.448 -27.601 1.00 76.75 104 ARG A N 1
ATOM 771 C CA . ARG A 1 104 ? 13.758 0.168 -28.860 1.00 76.75 104 ARG A CA 1
ATOM 772 C C . ARG A 1 104 ? 14.573 1.398 -29.269 1.00 76.75 104 ARG A C 1
ATOM 774 O O . ARG A 1 104 ? 14.478 1.829 -30.414 1.00 76.75 104 ARG A O 1
ATOM 781 N N . GLU A 1 105 ? 15.391 1.931 -28.366 1.00 79.19 105 GLU A N 1
ATOM 782 C CA . GLU A 1 105 ? 16.187 3.146 -28.559 1.00 79.19 105 GLU A CA 1
ATOM 783 C C . GLU A 1 105 ? 17.698 2.878 -28.426 1.00 79.19 105 GLU A C 1
ATOM 785 O O . GLU A 1 105 ? 18.152 1.868 -27.880 1.00 79.19 105 GLU A O 1
ATOM 790 N N . SER A 1 106 ? 18.516 3.798 -28.946 1.00 83.25 106 SER A N 1
ATOM 791 C CA . SER A 1 106 ? 19.973 3.718 -28.814 1.00 83.25 106 SER A CA 1
ATOM 792 C C . SER A 1 106 ? 20.424 4.263 -27.459 1.00 83.25 106 SER A C 1
ATOM 794 O O . SER A 1 106 ? 20.545 5.474 -27.281 1.00 83.25 106 SER A O 1
ATOM 796 N N . HIS A 1 107 ? 20.762 3.371 -26.528 1.00 89.12 107 HIS A N 1
ATOM 797 C CA . HIS A 1 107 ? 21.324 3.734 -25.223 1.00 89.12 107 HIS A CA 1
ATOM 798 C C . HIS A 1 107 ? 22.772 3.268 -25.034 1.00 89.12 107 HIS A C 1
ATOM 800 O O . HIS A 1 107 ? 23.335 2.511 -25.830 1.00 89.12 107 HIS A O 1
ATOM 806 N N . THR A 1 108 ? 23.379 3.706 -23.928 1.00 93.12 108 THR A N 1
ATOM 807 C CA . THR A 1 108 ? 24.711 3.262 -23.509 1.00 93.12 108 THR A CA 1
ATOM 808 C C . THR A 1 108 ? 24.747 1.746 -23.292 1.00 93.12 108 THR A C 1
ATOM 810 O O . THR A 1 108 ? 23.739 1.103 -22.982 1.00 93.12 108 THR A O 1
ATOM 813 N N . ARG A 1 109 ? 25.939 1.151 -23.439 1.00 90.12 109 ARG A N 1
ATOM 814 C CA . ARG A 1 109 ? 26.128 -0.304 -23.321 1.00 90.12 109 ARG A CA 1
ATOM 815 C C . ARG A 1 109 ? 25.545 -0.898 -22.022 1.00 90.12 109 ARG A C 1
ATOM 817 O O . ARG A 1 109 ? 24.883 -1.926 -22.143 1.00 90.12 109 ARG A O 1
ATOM 824 N N . PRO A 1 110 ? 25.712 -0.280 -20.830 1.00 92.25 110 PRO A N 1
ATOM 825 C CA . PRO A 1 110 ? 25.121 -0.800 -19.595 1.00 92.25 110 PRO A CA 1
ATOM 826 C C . PRO A 1 110 ? 23.589 -0.858 -19.640 1.00 92.25 110 PRO A C 1
ATOM 828 O O . PRO A 1 110 ? 23.013 -1.895 -19.331 1.00 92.25 110 PRO A O 1
ATOM 831 N N . VAL A 1 111 ? 22.929 0.208 -20.109 1.00 91.69 111 VAL A N 1
ATOM 832 C 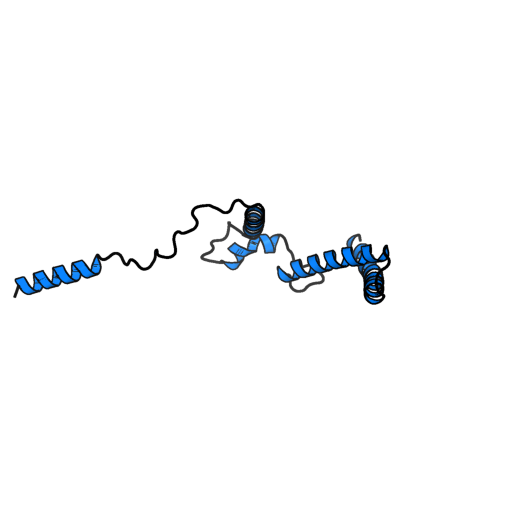CA . VAL A 1 111 ? 21.459 0.266 -20.205 1.00 91.69 111 VAL A CA 1
ATOM 833 C C . VAL A 1 111 ? 20.939 -0.798 -21.169 1.00 91.69 111 VAL A C 1
ATOM 835 O O . VAL A 1 111 ? 20.031 -1.553 -20.829 1.00 91.69 111 VAL A O 1
ATOM 838 N N . ARG A 1 112 ? 21.569 -0.932 -22.343 1.00 89.50 112 ARG A N 1
ATOM 839 C CA . ARG A 1 112 ? 21.190 -1.949 -23.333 1.00 89.50 112 ARG A CA 1
ATOM 840 C C . ARG A 1 112 ? 21.360 -3.375 -22.798 1.00 89.50 112 ARG A C 1
ATOM 842 O O . ARG A 1 112 ? 20.530 -4.234 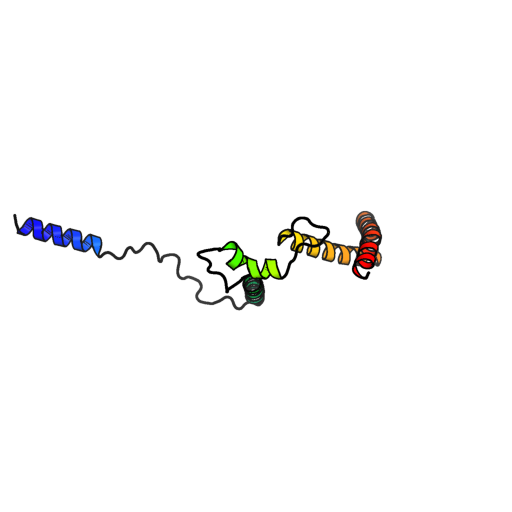-23.079 1.00 89.50 112 ARG A O 1
ATOM 849 N N . GLN A 1 113 ? 22.420 -3.646 -22.036 1.00 90.31 113 GLN A N 1
ATOM 850 C CA . GLN A 1 113 ? 22.632 -4.961 -21.422 1.00 90.31 113 GLN A CA 1
ATOM 851 C C . GLN A 1 113 ? 21.557 -5.276 -20.374 1.00 90.31 113 GLN A C 1
ATOM 853 O O . GLN A 1 113 ? 20.986 -6.367 -20.419 1.00 90.31 113 GLN A O 1
ATOM 858 N N . SER A 1 114 ? 21.228 -4.320 -19.500 1.00 91.56 114 SER A N 1
ATOM 859 C CA . SER A 1 114 ? 20.149 -4.465 -18.513 1.00 91.56 114 SER A CA 1
ATOM 860 C C . SER A 1 114 ? 18.782 -4.672 -19.171 1.00 91.56 114 SER A C 1
ATOM 862 O O . SER A 1 114 ? 18.024 -5.543 -18.747 1.00 91.56 114 SER A O 1
ATOM 864 N N . ALA A 1 115 ? 18.492 -3.941 -20.251 1.00 90.94 115 ALA A N 1
ATOM 865 C CA . ALA A 1 115 ? 17.275 -4.090 -21.047 1.00 90.94 115 ALA A CA 1
ATOM 866 C C . ALA A 1 115 ? 17.136 -5.498 -21.651 1.00 90.94 115 ALA A C 1
ATOM 868 O O . ALA A 1 115 ? 16.108 -6.155 -21.498 1.00 90.94 115 ALA A O 1
ATOM 869 N N . LEU A 1 116 ? 18.201 -6.012 -22.276 1.00 88.38 116 LEU A N 1
ATOM 870 C CA . LEU A 1 116 ? 18.220 -7.355 -22.870 1.00 88.38 116 LEU A CA 1
ATOM 871 C C . LEU A 1 116 ? 18.138 -8.485 -21.836 1.00 88.38 116 LEU A C 1
ATOM 873 O O . LEU A 1 116 ? 17.641 -9.569 -22.151 1.00 88.38 116 LEU A O 1
ATOM 877 N N . PHE A 1 117 ? 18.694 -8.278 -20.641 1.00 88.88 117 PHE A N 1
ATOM 878 C CA . PHE A 1 117 ? 18.561 -9.223 -19.535 1.00 88.88 117 PHE A CA 1
ATOM 879 C C . PHE A 1 117 ? 17.117 -9.255 -19.034 1.00 88.88 117 PHE A C 1
ATOM 881 O O . PHE A 1 117 ? 16.500 -10.318 -19.011 1.00 88.88 117 PHE A O 1
ATOM 888 N N . THR A 1 118 ? 16.569 -8.079 -18.728 1.00 88.50 118 THR A N 1
ATOM 889 C CA . THR A 1 118 ? 15.205 -7.917 -18.219 1.00 88.50 118 THR A CA 1
ATOM 890 C C . THR A 1 118 ? 14.197 -8.510 -19.189 1.00 88.50 118 THR A C 1
ATOM 892 O O . THR A 1 118 ? 13.458 -9.394 -18.785 1.00 88.50 118 THR A O 1
ATOM 895 N N . ASN A 1 119 ? 14.249 -8.162 -20.481 1.00 84.75 119 ASN A N 1
ATOM 896 C CA . ASN A 1 119 ? 13.322 -8.686 -21.491 1.00 84.75 119 ASN A CA 1
ATOM 897 C C . ASN A 1 119 ? 13.327 -10.228 -21.572 1.00 84.75 119 ASN A C 1
ATOM 899 O O . ASN A 1 119 ? 12.296 -10.846 -21.798 1.00 84.75 119 ASN A O 1
ATOM 903 N N . ARG A 1 120 ? 14.472 -10.885 -21.339 1.00 85.19 120 ARG A N 1
ATOM 904 C CA . ARG A 1 120 ? 14.539 -12.357 -21.319 1.00 85.19 120 ARG A CA 1
ATOM 905 C C . ARG A 1 120 ? 13.913 -12.977 -20.071 1.00 85.19 120 ARG A C 1
ATOM 907 O O . ARG A 1 120 ? 13.295 -14.030 -20.172 1.00 85.19 120 ARG A O 1
ATOM 914 N N . VAL A 1 121 ? 14.111 -12.366 -18.907 1.00 83.81 121 VAL A N 1
ATOM 915 C CA . VAL A 1 121 ? 13.611 -12.891 -17.625 1.00 83.81 121 VAL A CA 1
ATOM 916 C C . VAL A 1 121 ? 12.126 -12.572 -17.441 1.00 83.81 121 VAL A C 1
ATOM 918 O O . VAL A 1 121 ? 11.358 -13.437 -17.032 1.00 83.81 121 VAL A O 1
ATOM 921 N N . TRP A 1 122 ? 11.715 -11.354 -17.785 1.00 75.62 122 TRP A N 1
ATOM 922 C CA . TRP A 1 122 ? 10.357 -10.853 -17.593 1.00 75.62 122 TRP A CA 1
ATOM 923 C C . TRP A 1 122 ? 9.323 -11.489 -18.517 1.00 75.62 122 TRP A C 1
ATOM 925 O O . TRP A 1 122 ? 8.248 -11.850 -18.048 1.00 75.62 122 TRP A O 1
ATOM 935 N N . MET A 1 123 ? 9.653 -11.710 -19.794 1.00 68.06 123 MET A N 1
ATOM 936 C CA . MET A 1 123 ? 8.748 -12.409 -20.719 1.00 68.06 123 MET A CA 1
ATOM 937 C C . MET A 1 123 ? 8.414 -13.820 -20.218 1.00 68.06 123 MET A C 1
ATOM 939 O O . MET A 1 123 ? 7.272 -14.252 -20.306 1.00 68.06 123 MET A O 1
ATOM 943 N N . LYS A 1 124 ? 9.377 -14.489 -19.574 1.00 70.19 124 LYS A N 1
ATOM 944 C CA . LYS A 1 124 ? 9.158 -15.801 -18.959 1.00 70.19 124 LYS A CA 1
ATOM 945 C C . LYS A 1 124 ? 8.219 -15.745 -17.745 1.00 70.19 124 LYS A C 1
ATOM 947 O O . LYS A 1 124 ? 7.511 -16.711 -17.495 1.00 70.19 124 LYS A O 1
ATOM 952 N N . LYS A 1 125 ? 8.212 -14.640 -16.985 1.00 68.31 125 LYS A N 1
ATOM 953 C CA . LYS A 1 125 ? 7.292 -14.443 -15.850 1.00 68.31 125 LYS A CA 1
ATOM 954 C C . LYS A 1 125 ? 5.851 -14.244 -16.340 1.00 68.31 125 LYS A C 1
ATOM 956 O O . LYS A 1 125 ? 4.944 -14.845 -15.776 1.00 68.31 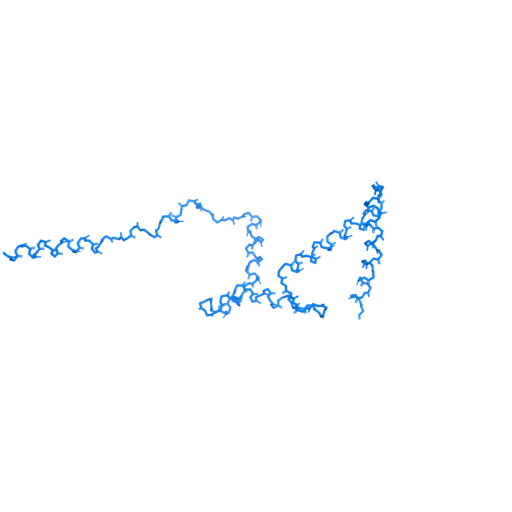125 LYS A O 1
ATOM 961 N N . LEU A 1 126 ? 5.642 -13.473 -17.412 1.00 60.91 126 LEU A N 1
ATOM 962 C CA . LEU A 1 126 ? 4.310 -13.265 -18.003 1.00 60.91 126 LEU A CA 1
ATOM 963 C C . LEU A 1 126 ? 3.685 -14.580 -18.495 1.00 60.91 126 LEU A C 1
ATOM 965 O O . LEU A 1 126 ? 2.537 -14.861 -18.170 1.00 60.91 126 LEU A O 1
ATOM 969 N N . GLU A 1 127 ? 4.473 -15.435 -19.150 1.00 60.31 127 GLU A N 1
ATOM 970 C CA . GLU A 1 127 ? 4.028 -16.765 -19.599 1.00 60.31 127 GLU A CA 1
ATOM 971 C C . GLU A 1 127 ? 3.567 -17.675 -18.443 1.00 60.31 127 GLU A C 1
ATOM 973 O O . GLU A 1 127 ? 2.707 -18.529 -18.635 1.00 60.31 127 GLU A O 1
ATOM 978 N N . THR A 1 128 ? 4.119 -17.503 -17.237 1.00 60.34 128 THR A N 1
ATOM 979 C CA . THR A 1 128 ? 3.747 -18.306 -16.059 1.00 60.34 128 THR A CA 1
ATOM 980 C C . THR A 1 128 ? 2.532 -17.786 -15.291 1.00 60.34 128 THR A C 1
ATOM 982 O O . THR A 1 128 ? 2.000 -18.530 -14.477 1.00 60.34 128 THR A O 1
ATOM 985 N N . HIS A 1 129 ? 2.094 -16.543 -15.519 1.00 55.78 129 HIS A N 1
ATOM 986 C CA . HIS A 1 129 ? 0.900 -15.974 -14.872 1.00 55.78 129 HIS A CA 1
ATOM 987 C C . HIS A 1 129 ? -0.384 -16.136 -15.712 1.00 55.78 129 HIS A C 1
ATOM 989 O O . HIS A 1 129 ? -1.472 -15.893 -15.195 1.00 55.78 129 HIS A O 1
ATOM 995 N N . GLU A 1 130 ? -0.276 -16.543 -16.983 1.00 46.25 130 GLU A N 1
ATOM 996 C CA . GLU A 1 130 ? -1.414 -16.805 -17.885 1.00 46.25 130 GLU A CA 1
ATOM 997 C C . GLU A 1 130 ? -1.842 -18.291 -17.947 1.00 46.25 130 GLU A C 1
ATOM 999 O O . GLU A 1 130 ? -2.804 -18.614 -18.647 1.00 46.25 130 GLU A O 1
ATOM 1004 N N . ALA A 1 131 ? -1.158 -19.192 -17.228 1.00 39.84 131 ALA A N 1
ATOM 1005 C CA . ALA A 1 131 ? -1.419 -20.639 -17.188 1.00 39.84 131 ALA A CA 1
ATOM 1006 C C . ALA A 1 131 ? -1.954 -21.093 -15.823 1.00 39.84 131 ALA A C 1
ATOM 1008 O O . ALA A 1 131 ? -2.828 -21.992 -15.814 1.00 39.84 131 ALA A O 1
#

Foldseek 3Di:
DVVVVVVVVVVVVVVVPPDPPPPPPPPDDDPDDDPDPVSVVVVVVQVQQADPVDDCVVPVPCRRGVSVCVVDDAPPVDPDDDPVNVVVVVVLVVVLVVLCVVCVDDDDPVSNVSSVVSVVVVVVVVVVVVD